Protein AF-A0A920SB26-F1 (afdb_monomer_lite)

pLDDT: mean 86.53, std 13.59, range [44.69, 98.44]

Foldseek 3Di:
DVVVVVVVVVVVVVVVLLVVQVVQDDFPQDFPPDPLLVQLVVVLSVVLSPPVDDDDDDDDDDCPDPDPNPVRVVVSVVNVVRSVVSNLNRCVVSVNNVVDDDDDDDPDDDDPDDPDDPDPPPDDDD

Structure (mmCIF, N/CA/C/O backbone):
data_AF-A0A920SB26-F1
#
_entry.id   AF-A0A920SB26-F1
#
loop_
_atom_site.group_PDB
_atom_site.id
_atom_site.type_symbol
_atom_site.label_atom_id
_atom_site.label_alt_id
_atom_site.label_comp_id
_atom_site.label_asym_id
_atom_site.label_entity_id
_atom_site.label_seq_id
_atom_site.pdbx_PDB_ins_code
_atom_site.Cartn_x
_atom_site.Cartn_y
_atom_site.Cartn_z
_atom_site.occupancy
_atom_site.B_iso_or_equiv
_atom_site.auth_seq_id
_atom_site.auth_comp_id
_atom_site.auth_asym_id
_atom_site.auth_atom_id
_atom_site.pdbx_PDB_model_num
ATOM 1 N N . MET A 1 1 ? -15.377 32.987 10.302 1.00 61.59 1 MET A N 1
ATOM 2 C CA . MET A 1 1 ? -14.357 32.673 11.327 1.00 61.59 1 MET A CA 1
ATOM 3 C C . MET A 1 1 ? -14.612 31.317 11.989 1.00 61.59 1 MET A C 1
ATOM 5 O O . MET A 1 1 ? -13.646 30.602 12.207 1.00 61.59 1 MET A O 1
ATOM 9 N N . ASP A 1 2 ? -15.868 30.892 12.181 1.00 75.19 2 ASP A N 1
ATOM 10 C CA . ASP A 1 2 ? -16.200 29.576 12.772 1.00 75.19 2 ASP A CA 1
ATOM 11 C C . ASP A 1 2 ? -15.774 28.349 11.952 1.00 75.19 2 ASP A C 1
ATOM 13 O O . ASP A 1 2 ? -15.448 27.308 12.517 1.00 75.19 2 ASP A O 1
ATOM 17 N N . TYR A 1 3 ? -15.721 28.459 10.621 1.00 80.88 3 TYR A N 1
ATOM 18 C CA . TYR A 1 3 ? -15.312 27.348 9.751 1.00 80.88 3 TYR A CA 1
ATOM 19 C C . TYR A 1 3 ? -13.853 26.910 9.981 1.00 80.88 3 TYR A C 1
ATOM 21 O O . TYR A 1 3 ? -13.559 25.721 10.047 1.00 80.88 3 TYR A O 1
ATOM 29 N N . LEU A 1 4 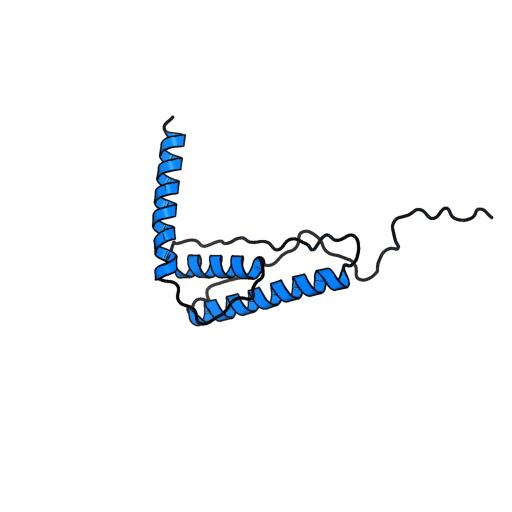? -12.934 27.866 10.165 1.00 82.69 4 LEU A N 1
ATOM 30 C CA . LEU A 1 4 ? -11.524 27.577 10.459 1.00 82.69 4 LEU A CA 1
ATOM 31 C C . LEU A 1 4 ? -11.354 26.946 11.849 1.00 82.69 4 LEU A C 1
ATOM 33 O O . LEU A 1 4 ? -10.586 26.000 12.001 1.00 82.69 4 LEU A O 1
ATOM 37 N N . GLY A 1 5 ? -12.099 27.436 12.846 1.00 87.69 5 GLY A N 1
ATOM 38 C CA . GLY A 1 5 ? -12.067 26.892 14.206 1.00 87.69 5 GLY A CA 1
ATOM 39 C C . GLY A 1 5 ? -12.631 25.471 14.293 1.00 87.69 5 GLY A C 1
ATOM 40 O O . GLY A 1 5 ? -11.996 24.595 14.873 1.00 87.69 5 GLY A O 1
ATOM 41 N N . SER A 1 6 ? -13.784 25.222 13.666 1.00 84.31 6 SER A N 1
ATOM 42 C CA . SER A 1 6 ? -14.396 23.884 13.601 1.00 84.31 6 SER A CA 1
ATOM 43 C C . SER A 1 6 ? -13.526 22.886 12.840 1.00 84.31 6 SER A C 1
ATOM 45 O O . SER A 1 6 ? -13.249 21.812 13.366 1.00 84.31 6 SER A O 1
ATOM 47 N N . THR A 1 7 ? -12.990 23.272 11.677 1.00 88.50 7 THR A N 1
ATOM 48 C CA . THR A 1 7 ? -12.062 22.424 10.908 1.00 88.50 7 THR A CA 1
ATOM 49 C C . THR A 1 7 ? -10.826 22.049 11.733 1.00 88.50 7 THR A C 1
ATOM 51 O O . THR A 1 7 ? -10.416 20.890 11.742 1.00 88.50 7 THR A O 1
ATOM 54 N N . GLY A 1 8 ? -10.240 23.006 12.464 1.00 88.62 8 GLY A N 1
ATOM 55 C CA . GLY A 1 8 ? -9.094 22.739 13.337 1.00 88.62 8 GLY A CA 1
ATOM 56 C C . GLY A 1 8 ? -9.425 21.784 14.489 1.00 88.62 8 GLY A C 1
ATOM 57 O O . GLY A 1 8 ? -8.653 20.871 14.776 1.00 88.62 8 GLY A O 1
ATOM 58 N N . LEU A 1 9 ? -10.589 21.953 15.123 1.00 88.25 9 LEU A N 1
AT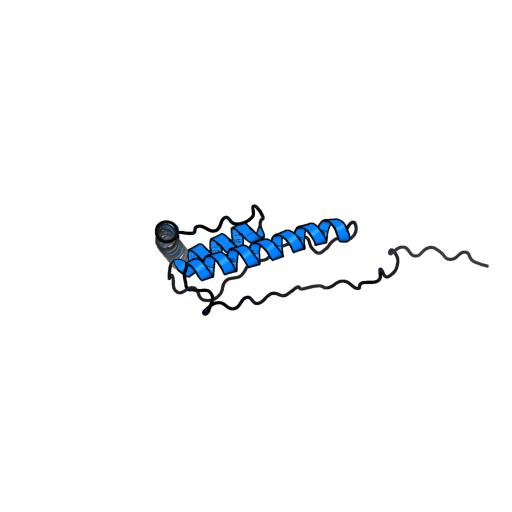OM 59 C CA . LEU A 1 9 ? -11.049 21.073 16.201 1.00 88.25 9 LEU A CA 1
ATOM 60 C C . LEU A 1 9 ? -11.349 19.653 15.708 1.00 88.25 9 LEU A C 1
ATOM 62 O O . LEU A 1 9 ? -11.014 18.690 16.394 1.00 88.25 9 LEU A O 1
ATOM 66 N N . ASP A 1 10 ? -11.947 19.504 14.530 1.00 87.25 10 ASP A N 1
ATOM 67 C CA . ASP A 1 10 ? -12.238 18.186 13.966 1.00 87.25 10 ASP A CA 1
ATOM 68 C C . ASP A 1 10 ? -10.961 17.470 13.505 1.00 87.25 10 ASP A C 1
ATOM 70 O O . ASP A 1 10 ? -10.831 16.262 13.709 1.00 87.25 10 ASP A O 1
ATOM 74 N N . ALA A 1 11 ? -9.965 18.208 13.000 1.00 87.12 11 ALA A N 1
ATOM 75 C CA . ALA A 1 11 ? -8.637 17.661 12.726 1.00 87.12 11 ALA A CA 1
ATOM 76 C C . ALA A 1 11 ? -7.945 17.150 14.005 1.00 87.12 11 ALA A C 1
ATOM 78 O O . ALA A 1 11 ? -7.371 16.060 13.994 1.00 87.12 11 ALA A O 1
ATOM 79 N N . LEU A 1 12 ? -8.040 17.892 15.116 1.00 88.50 12 LEU A N 1
ATOM 80 C CA . LEU A 1 12 ? -7.502 17.465 16.414 1.00 88.50 12 LEU A CA 1
ATOM 81 C C . LEU A 1 12 ? -8.201 16.203 16.937 1.00 88.50 12 LEU A C 1
ATOM 83 O O . LEU A 1 12 ? -7.521 15.256 17.325 1.00 88.50 12 LEU A O 1
ATOM 87 N N . LYS A 1 13 ? -9.538 16.135 16.863 1.00 85.88 13 LYS A N 1
ATOM 88 C CA . LYS A 1 13 ? -10.286 14.914 17.216 1.00 85.88 13 LYS A CA 1
ATOM 89 C C . LYS A 1 13 ? -9.859 13.721 16.360 1.00 85.88 13 LYS A C 1
ATOM 91 O O . LYS A 1 13 ? -9.665 12.629 16.885 1.00 85.88 13 LYS A O 1
ATOM 96 N N . GLY A 1 14 ? -9.698 13.922 15.051 1.00 82.88 14 GLY A N 1
ATOM 97 C CA . GLY A 1 14 ? -9.210 12.884 14.143 1.00 82.88 14 GLY A CA 1
ATOM 98 C C . GLY A 1 14 ? -7.811 12.393 14.525 1.00 82.88 14 GLY A C 1
ATOM 99 O O . GLY A 1 14 ? -7.570 11.187 14.559 1.00 82.88 14 GLY A O 1
ATOM 100 N N . ALA A 1 15 ? -6.907 13.309 14.880 1.00 85.25 15 ALA A N 1
ATOM 101 C CA . ALA A 1 15 ? -5.563 12.973 15.343 1.00 85.25 15 ALA A CA 1
ATOM 102 C C . ALA A 1 15 ? -5.579 12.173 16.657 1.00 85.25 15 ALA A C 1
ATOM 104 O O . ALA A 1 15 ? -4.850 11.187 16.776 1.00 85.25 15 ALA A O 1
ATOM 105 N N . ASP A 1 16 ? -6.435 12.544 17.612 1.00 85.69 16 ASP A N 1
ATOM 106 C CA . ASP A 1 16 ? -6.586 11.816 18.877 1.00 85.69 16 ASP A CA 1
ATOM 107 C C . ASP A 1 16 ? -7.103 10.390 18.659 1.00 85.69 16 ASP A C 1
ATOM 109 O O . ASP A 1 16 ? -6.580 9.444 19.251 1.00 85.69 16 ASP A O 1
ATOM 113 N N . ILE A 1 17 ? -8.071 10.209 17.755 1.00 82.81 17 ILE A N 1
ATOM 114 C CA . ILE A 1 17 ? -8.567 8.884 17.366 1.00 82.81 17 ILE A CA 1
ATOM 115 C C . ILE A 1 17 ? -7.430 8.054 16.751 1.00 82.81 17 ILE A C 1
ATOM 117 O O . ILE A 1 17 ? -7.170 6.931 17.194 1.00 82.81 17 ILE A O 1
ATOM 121 N N . LEU A 1 18 ? -6.704 8.616 15.778 1.00 82.94 18 LEU A N 1
ATOM 122 C CA . LEU A 1 18 ? -5.601 7.934 15.093 1.00 82.94 18 LEU A CA 1
ATOM 123 C C . LEU A 1 18 ? -4.456 7.560 16.042 1.00 82.94 18 LEU A C 1
ATOM 125 O O . LEU A 1 18 ? -3.842 6.508 15.872 1.00 82.94 18 LEU A O 1
ATOM 129 N N . LYS A 1 19 ? -4.197 8.360 17.082 1.00 83.94 19 LYS A N 1
ATOM 130 C CA . LYS A 1 19 ? -3.160 8.087 18.090 1.00 83.94 19 LYS A CA 1
ATOM 131 C C . LYS A 1 19 ? -3.409 6.797 18.878 1.00 83.94 19 LYS A C 1
ATOM 133 O O . LYS A 1 19 ? -2.465 6.224 19.417 1.00 83.94 19 LYS A O 1
ATOM 138 N N . THR A 1 20 ? -4.652 6.319 18.945 1.00 79.81 20 THR A N 1
ATOM 139 C CA . THR A 1 20 ? -4.986 5.064 19.641 1.00 79.81 20 THR A CA 1
ATOM 140 C C . THR A 1 20 ? -4.709 3.812 18.808 1.00 79.81 20 THR A C 1
ATOM 142 O O . THR A 1 20 ? -4.526 2.733 19.372 1.00 79.81 20 THR A O 1
ATOM 145 N N . VAL A 1 21 ? -4.637 3.949 17.480 1.00 79.81 21 VAL A N 1
ATOM 146 C CA . VAL A 1 21 ? -4.520 2.832 16.533 1.00 79.81 21 VAL A CA 1
ATOM 147 C C . VAL A 1 21 ? -3.235 2.014 16.712 1.00 79.81 21 VAL A C 1
ATOM 149 O O . VAL A 1 21 ? -3.340 0.789 16.788 1.00 79.81 21 VAL A O 1
ATOM 152 N N . PRO A 1 22 ? -2.031 2.616 16.838 1.00 76.31 22 PRO A N 1
ATOM 153 C CA . PRO A 1 22 ? -0.792 1.840 16.909 1.00 76.31 22 PRO A CA 1
ATOM 154 C C . PRO A 1 22 ? -0.736 0.878 18.099 1.00 76.31 22 PRO A C 1
ATOM 156 O O . PRO A 1 22 ? -0.104 -0.162 17.999 1.00 76.31 22 PRO A O 1
ATOM 159 N N . ASN A 1 23 ? -1.425 1.189 19.203 1.00 77.00 23 ASN A N 1
ATOM 160 C CA . ASN A 1 23 ? -1.444 0.338 20.397 1.00 77.00 23 ASN A CA 1
ATOM 161 C C . ASN A 1 23 ? -2.299 -0.927 20.223 1.00 77.00 23 ASN A C 1
ATOM 163 O O . ASN A 1 23 ? -2.153 -1.870 20.996 1.00 77.00 23 ASN A O 1
ATOM 167 N N . LYS A 1 24 ? -3.215 -0.932 19.247 1.00 78.12 24 LYS A N 1
ATOM 168 C CA . LYS A 1 24 ? -4.076 -2.081 18.930 1.00 78.12 24 LYS A CA 1
ATOM 169 C C . LYS A 1 24 ? -3.496 -2.965 17.832 1.00 78.12 24 LYS A C 1
ATOM 171 O O . LYS A 1 24 ? -3.853 -4.135 17.741 1.00 78.12 24 LYS A O 1
ATOM 176 N N . TYR A 1 25 ? -2.628 -2.405 16.997 1.00 88.62 25 TYR A N 1
ATOM 177 C CA . TYR A 1 25 ? -2.004 -3.130 15.905 1.00 88.62 25 TYR A CA 1
ATOM 178 C C . TYR A 1 25 ? -0.854 -4.000 16.419 1.00 88.62 25 TYR A C 1
ATOM 180 O O . TYR A 1 25 ? 0.094 -3.507 17.029 1.00 88.62 25 TYR A O 1
ATOM 188 N N . GLN A 1 26 ? -0.927 -5.296 16.135 1.00 89.88 26 GLN A N 1
ATOM 189 C CA . GLN A 1 26 ? 0.143 -6.257 16.367 1.00 89.88 26 GLN A CA 1
ATOM 190 C C . GLN A 1 26 ? 0.235 -7.164 15.152 1.00 89.88 26 GLN A C 1
ATOM 192 O O . GLN A 1 26 ? -0.761 -7.769 14.772 1.00 89.88 26 GLN A O 1
ATOM 197 N N . SER A 1 27 ? 1.429 -7.273 14.582 1.00 93.50 27 SER A N 1
ATOM 198 C CA . SER A 1 27 ? 1.690 -8.131 13.436 1.00 93.50 27 SER A CA 1
ATOM 199 C C . SER A 1 27 ? 3.054 -8.787 13.564 1.00 93.50 27 SER A C 1
ATOM 201 O O . SER A 1 27 ? 3.996 -8.181 14.075 1.00 93.50 27 SER A O 1
ATOM 203 N N . ASN A 1 28 ? 3.142 -10.022 13.077 1.00 93.69 28 ASN A N 1
ATOM 204 C CA . ASN A 1 28 ? 4.398 -10.751 12.908 1.00 93.69 28 ASN A CA 1
ATOM 205 C C . ASN A 1 28 ? 4.931 -10.642 11.470 1.00 93.69 28 ASN A C 1
ATOM 207 O O . ASN A 1 28 ? 5.933 -11.275 11.149 1.00 93.69 28 ASN A O 1
ATOM 211 N N . VAL A 1 29 ? 4.246 -9.891 10.601 1.00 97.31 29 VAL A N 1
ATOM 212 C CA . VAL A 1 29 ? 4.656 -9.679 9.215 1.00 97.31 29 VAL A CA 1
ATOM 213 C C . VAL A 1 29 ? 5.554 -8.451 9.145 1.00 97.31 29 VAL A C 1
ATOM 215 O O . VAL A 1 29 ? 5.155 -7.335 9.487 1.00 97.31 29 VAL A O 1
ATOM 218 N N . GLU A 1 30 ? 6.784 -8.664 8.696 1.00 96.19 30 GLU A N 1
ATOM 219 C CA . GLU A 1 30 ? 7.701 -7.585 8.359 1.00 96.19 30 GLU A CA 1
ATOM 220 C C . GLU A 1 30 ? 7.438 -7.152 6.918 1.00 96.19 30 GLU A C 1
ATOM 222 O O . GLU A 1 30 ? 7.553 -7.954 5.998 1.00 96.19 30 GLU A O 1
ATOM 227 N N . TYR A 1 31 ? 7.071 -5.886 6.729 1.00 97.69 31 TYR A N 1
ATOM 228 C CA . TYR A 1 31 ? 6.875 -5.338 5.391 1.00 97.69 31 TYR A CA 1
ATOM 229 C C . TYR A 1 31 ? 8.221 -4.970 4.781 1.00 97.69 31 TYR A C 1
ATOM 231 O O . TYR A 1 31 ? 9.048 -4.337 5.444 1.00 97.69 31 TYR A O 1
ATOM 239 N N . ALA A 1 32 ? 8.396 -5.267 3.496 1.00 94.50 32 ALA A N 1
ATOM 240 C CA . ALA A 1 32 ? 9.569 -4.832 2.750 1.00 94.50 32 ALA A CA 1
ATOM 241 C C . ALA A 1 32 ? 9.766 -3.305 2.824 1.00 94.50 32 ALA A C 1
ATOM 243 O O . ALA A 1 32 ? 8.801 -2.530 2.771 1.00 94.50 32 ALA A O 1
ATOM 244 N N . ASP A 1 33 ? 11.030 -2.863 2.876 1.00 95.94 33 ASP A N 1
ATOM 245 C CA . ASP A 1 33 ? 11.414 -1.452 3.036 1.00 95.94 33 ASP A CA 1
ATOM 246 C C . ASP A 1 33 ? 11.235 -0.623 1.746 1.00 95.94 33 ASP A C 1
ATOM 248 O O . ASP A 1 33 ? 12.152 -0.010 1.199 1.00 95.94 33 ASP A O 1
ATOM 252 N N . SER A 1 34 ? 10.006 -0.587 1.240 1.00 97.31 34 SER A N 1
ATOM 253 C CA . SER A 1 34 ? 9.600 0.148 0.047 1.00 97.31 34 SER A CA 1
ATOM 254 C C . SER A 1 34 ? 8.558 1.213 0.387 1.00 97.31 34 SER A C 1
ATOM 256 O O . SER A 1 34 ? 7.859 1.152 1.401 1.00 97.31 34 SER A O 1
ATOM 258 N N . GLY A 1 35 ? 8.435 2.230 -0.473 1.00 97.25 35 GLY A N 1
ATOM 259 C CA . GLY A 1 35 ? 7.425 3.279 -0.290 1.00 97.25 35 GLY A CA 1
ATOM 260 C C . GLY A 1 35 ? 6.007 2.710 -0.240 1.00 97.25 35 GLY A C 1
ATOM 261 O O . GLY A 1 35 ? 5.232 3.071 0.642 1.00 97.25 35 GLY A O 1
ATOM 262 N N . ILE A 1 36 ? 5.696 1.777 -1.142 1.00 98.00 36 ILE A N 1
ATOM 263 C CA . ILE A 1 36 ? 4.391 1.118 -1.190 1.00 98.00 36 ILE A CA 1
ATOM 264 C C . ILE A 1 36 ? 4.166 0.189 0.012 1.00 98.00 36 ILE A C 1
ATOM 266 O O . ILE A 1 36 ? 3.073 0.201 0.571 1.00 98.00 36 ILE A O 1
ATOM 270 N N . GLY A 1 37 ? 5.197 -0.534 0.469 1.00 98.12 37 GLY A N 1
ATOM 271 C CA . GLY A 1 37 ? 5.128 -1.410 1.642 1.00 98.12 37 GLY A CA 1
ATOM 272 C C . GLY A 1 37 ? 4.786 -0.627 2.902 1.00 98.12 37 GLY A C 1
ATOM 273 O O . GLY A 1 37 ? 3.824 -0.946 3.596 1.00 98.12 37 GLY A O 1
ATOM 274 N N . ARG A 1 38 ? 5.482 0.492 3.136 1.00 97.88 38 ARG A N 1
ATOM 275 C CA . ARG A 1 38 ? 5.181 1.404 4.252 1.00 97.88 38 ARG A CA 1
ATOM 276 C C . ARG A 1 38 ? 3.758 1.968 4.176 1.00 97.88 38 ARG A C 1
ATOM 278 O O . ARG A 1 38 ? 3.087 2.072 5.204 1.00 97.88 38 ARG A O 1
ATOM 285 N N . ASN A 1 39 ? 3.274 2.295 2.976 1.00 97.75 39 ASN A N 1
ATOM 286 C CA . ASN A 1 39 ? 1.906 2.782 2.786 1.00 97.75 39 ASN A CA 1
ATOM 287 C C . ASN A 1 39 ? 0.857 1.704 3.101 1.00 97.75 39 ASN A C 1
ATOM 289 O O . ASN A 1 39 ? -0.095 1.984 3.831 1.00 97.75 39 ASN A O 1
ATOM 293 N N . LEU A 1 40 ? 1.029 0.482 2.588 1.00 97.62 40 LEU A N 1
ATOM 294 C CA . LEU A 1 40 ? 0.115 -0.634 2.851 1.00 97.62 40 LEU A CA 1
ATOM 295 C C . LEU A 1 40 ? 0.137 -1.056 4.325 1.00 97.62 40 LEU A C 1
ATOM 297 O O . LEU A 1 40 ? -0.928 -1.276 4.900 1.00 97.62 40 LEU A O 1
ATOM 301 N N . GLN A 1 41 ? 1.298 -1.036 4.984 1.00 96.50 41 GLN A N 1
ATOM 302 C CA . GLN A 1 41 ? 1.380 -1.247 6.431 1.00 96.50 41 GLN A CA 1
ATOM 303 C C . GLN A 1 41 ? 0.595 -0.174 7.205 1.00 96.50 41 GLN A C 1
ATOM 305 O O . GLN A 1 41 ? -0.108 -0.472 8.172 1.00 96.50 41 GLN A O 1
ATOM 310 N N . GLY A 1 42 ? 0.686 1.092 6.783 1.00 94.31 42 GLY A N 1
ATOM 311 C CA . GLY A 1 42 ? -0.115 2.180 7.346 1.00 94.31 42 GLY A CA 1
ATOM 312 C C . GLY A 1 42 ? -1.619 1.946 7.184 1.00 94.31 42 GLY A C 1
ATOM 313 O O . GLY A 1 42 ? -2.380 2.140 8.133 1.00 94.31 42 GLY A O 1
ATOM 314 N N . ILE A 1 43 ? -2.044 1.473 6.011 1.00 95.25 43 ILE A N 1
ATOM 315 C CA . ILE A 1 43 ? -3.440 1.102 5.745 1.00 95.25 43 ILE A CA 1
ATOM 316 C C . ILE A 1 43 ? -3.878 -0.054 6.648 1.00 95.25 43 ILE A C 1
ATOM 318 O O . ILE A 1 43 ? -4.938 0.047 7.261 1.00 95.25 43 ILE A O 1
ATOM 322 N N . SER A 1 44 ? -3.062 -1.102 6.795 1.00 94.69 44 SER A N 1
ATOM 323 C CA . SER A 1 44 ? -3.359 -2.243 7.672 1.00 94.69 44 SER A CA 1
ATOM 324 C C . SER A 1 44 ? -3.561 -1.806 9.126 1.00 94.69 44 SER A C 1
ATOM 326 O O . SER A 1 44 ? -4.562 -2.159 9.753 1.00 94.69 44 SER A O 1
ATOM 328 N N . LYS A 1 45 ? -2.690 -0.924 9.638 1.00 93.12 45 LYS A N 1
ATOM 329 C CA . LYS A 1 45 ? -2.838 -0.314 10.971 1.00 93.12 45 LYS A CA 1
ATOM 330 C C . LYS A 1 45 ? -4.191 0.380 11.124 1.00 93.12 45 LYS A C 1
ATOM 332 O O . LYS A 1 45 ? -4.915 0.112 12.075 1.00 93.12 45 LYS A O 1
ATOM 337 N N . VAL A 1 46 ? -4.562 1.255 10.187 1.00 91.62 46 VAL A N 1
ATOM 338 C CA . VAL A 1 46 ? -5.827 2.008 10.274 1.00 91.62 46 VAL A CA 1
ATOM 339 C C . VAL A 1 46 ? -7.046 1.098 10.126 1.00 91.62 46 VAL A C 1
ATOM 341 O O . VAL A 1 46 ? -8.012 1.259 10.871 1.00 91.62 46 VAL A O 1
ATOM 344 N N . LEU A 1 47 ? -7.001 0.138 9.201 1.00 90.88 47 LEU A N 1
ATOM 345 C CA . LEU A 1 47 ? -8.079 -0.820 8.966 1.00 90.88 47 LEU A CA 1
ATOM 346 C C . LEU A 1 47 ? -8.354 -1.672 10.213 1.00 90.88 47 LEU A C 1
ATOM 348 O O . LEU A 1 47 ? -9.500 -1.807 10.630 1.00 90.88 47 LEU A O 1
ATOM 352 N N . THR A 1 48 ? -7.303 -2.198 10.840 1.00 89.62 48 THR A N 1
ATOM 353 C CA . THR A 1 48 ? -7.403 -3.036 12.049 1.00 89.62 48 THR A CA 1
ATOM 354 C C . THR A 1 48 ? -7.717 -2.233 13.313 1.00 89.62 48 THR A C 1
ATOM 356 O O . THR A 1 48 ? -8.183 -2.789 14.305 1.00 89.62 48 THR A O 1
ATOM 359 N N . GLY A 1 49 ? -7.524 -0.911 13.276 1.00 87.88 49 GLY A N 1
ATOM 360 C CA . GLY A 1 49 ? -7.920 0.013 14.339 1.00 87.88 49 GLY A CA 1
ATOM 361 C C . GLY A 1 49 ? -9.433 0.202 14.508 1.00 87.88 49 GLY A C 1
ATOM 362 O O . GLY A 1 49 ? -9.836 0.806 15.504 1.00 87.88 49 GLY A O 1
ATOM 363 N N . ASP A 1 50 ? -10.245 -0.304 13.570 1.00 83.25 50 ASP A N 1
ATOM 364 C CA . ASP A 1 50 ? -11.715 -0.222 13.544 1.00 83.25 50 ASP A CA 1
ATOM 365 C C . ASP A 1 50 ? -12.256 1.215 13.674 1.00 83.25 50 ASP A C 1
ATOM 367 O O . ASP A 1 50 ? -13.133 1.534 14.474 1.00 83.25 50 ASP A O 1
ATOM 371 N N . LEU A 1 51 ? -11.695 2.127 12.875 1.00 85.06 51 LEU A N 1
ATOM 372 C CA . LEU A 1 51 ? -12.095 3.541 12.862 1.00 85.06 51 LEU A CA 1
ATOM 373 C C . LEU A 1 51 ? -13.297 3.840 11.947 1.00 85.06 51 LEU A C 1
ATOM 375 O O . LEU A 1 51 ? -13.667 4.998 11.766 1.00 85.06 51 LEU A O 1
ATOM 379 N N . GLY A 1 52 ? -13.882 2.816 11.320 1.00 86.19 52 GLY A N 1
ATOM 380 C CA . GLY A 1 52 ? -14.980 2.959 10.359 1.00 86.19 52 GLY A CA 1
ATOM 381 C C . GLY A 1 52 ? -14.566 3.389 8.943 1.00 86.19 52 GLY A C 1
ATOM 382 O O . GLY A 1 52 ? -15.436 3.522 8.079 1.00 86.19 52 GLY A O 1
ATOM 383 N N . THR A 1 53 ? -13.270 3.575 8.666 1.00 89.25 53 THR A N 1
ATOM 384 C CA . THR A 1 53 ? -12.757 3.855 7.313 1.00 89.25 53 THR A CA 1
ATOM 385 C C . THR A 1 53 ? -12.961 2.649 6.398 1.00 89.25 53 THR A C 1
ATOM 387 O O . THR A 1 53 ? -12.543 1.542 6.720 1.00 89.25 53 THR A O 1
ATOM 390 N N . ARG A 1 54 ? -13.587 2.869 5.235 1.00 91.38 54 ARG A N 1
ATOM 391 C CA . ARG A 1 54 ? -13.937 1.797 4.281 1.00 91.38 54 ARG A CA 1
ATOM 392 C C . ARG A 1 54 ? -13.164 1.838 2.969 1.00 91.38 54 ARG A C 1
ATOM 394 O O . ARG A 1 54 ? -13.124 0.839 2.263 1.00 91.38 54 ARG A O 1
ATOM 401 N N . ILE A 1 55 ? -12.606 2.994 2.617 1.00 95.38 55 ILE A N 1
ATOM 402 C CA . ILE A 1 55 ? -11.896 3.203 1.356 1.00 95.38 55 ILE A CA 1
ATOM 403 C C . ILE A 1 55 ? -10.519 3.754 1.687 1.00 95.38 55 ILE A C 1
ATOM 405 O O . ILE A 1 55 ? -10.397 4.766 2.377 1.00 95.38 55 ILE A O 1
ATOM 409 N N . PHE A 1 56 ? -9.499 3.084 1.165 1.00 95.94 56 PHE A N 1
ATOM 410 C CA . PHE A 1 56 ? -8.107 3.481 1.276 1.00 95.94 56 PHE A CA 1
ATOM 411 C C . PHE A 1 56 ? -7.544 3.685 -0.123 1.00 95.94 56 PHE A C 1
ATOM 413 O O . PHE A 1 56 ? -7.920 2.983 -1.061 1.00 95.94 56 PHE A O 1
ATOM 420 N N . TYR A 1 57 ? -6.647 4.654 -0.259 1.00 96.69 57 TYR A N 1
ATOM 421 C CA . TYR A 1 57 ? -5.997 4.965 -1.521 1.00 96.69 57 TYR A CA 1
ATOM 422 C C . TYR A 1 57 ? -4.503 5.139 -1.294 1.00 96.69 57 TYR A C 1
ATOM 424 O O . TYR A 1 57 ? -4.074 5.834 -0.372 1.00 96.69 57 TYR A O 1
ATOM 432 N N . THR A 1 58 ? -3.710 4.516 -2.155 1.00 97.19 58 THR A N 1
ATOM 433 C CA . THR A 1 58 ? -2.271 4.730 -2.230 1.00 97.19 58 THR A CA 1
ATOM 434 C C . THR A 1 58 ? -1.808 4.563 -3.671 1.00 97.19 58 THR A C 1
ATOM 436 O O . THR A 1 58 ? -2.550 4.067 -4.517 1.00 97.19 58 THR A O 1
ATOM 439 N N . GLN A 1 59 ? -0.588 5.000 -3.955 1.00 96.44 59 GLN A N 1
ATOM 440 C CA . GLN A 1 59 ? 0.012 4.934 -5.280 1.00 96.44 59 GLN A CA 1
ATOM 441 C C . GLN A 1 59 ? 1.498 4.609 -5.177 1.00 96.44 59 GLN A C 1
ATOM 443 O O . GLN A 1 59 ? 2.159 4.974 -4.200 1.00 96.44 59 GLN A O 1
ATOM 448 N N . GLN A 1 60 ? 2.025 3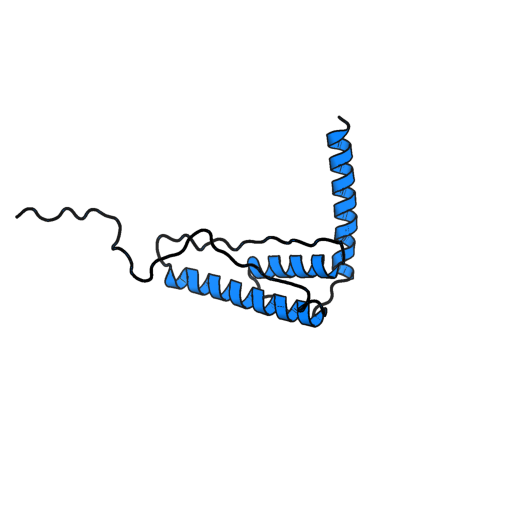.978 -6.224 1.00 96.81 60 GLN A N 1
ATOM 449 C CA . GLN A 1 60 ? 3.454 3.793 -6.422 1.00 96.81 60 GLN A CA 1
ATOM 450 C C . GLN A 1 60 ? 3.888 4.539 -7.695 1.00 96.81 60 GLN A C 1
ATOM 452 O O . GLN A 1 60 ? 3.521 4.123 -8.793 1.00 96.81 60 GLN A O 1
ATOM 457 N N . PRO A 1 61 ? 4.652 5.640 -7.582 1.00 94.06 61 PRO A N 1
ATOM 458 C CA . PRO A 1 61 ? 5.162 6.359 -8.745 1.00 94.06 61 PRO A CA 1
ATOM 459 C C . PRO A 1 61 ? 6.373 5.643 -9.370 1.00 94.06 61 PRO A C 1
ATOM 461 O O . PRO A 1 61 ? 6.913 4.693 -8.807 1.00 94.06 61 PRO A O 1
ATOM 464 N N . GLY A 1 62 ? 6.843 6.148 -10.516 1.00 92.38 62 GLY A N 1
ATOM 465 C CA . GLY A 1 62 ? 8.115 5.735 -11.135 1.00 92.38 62 GLY A CA 1
ATOM 466 C C . GLY A 1 62 ? 7.988 4.912 -12.419 1.00 92.38 62 GLY A C 1
ATOM 467 O O . GLY A 1 62 ? 9.001 4.575 -13.026 1.00 92.38 62 GLY A O 1
ATOM 468 N N . TYR A 1 63 ? 6.767 4.613 -12.864 1.00 92.25 63 TYR A N 1
ATOM 469 C CA . TYR A 1 63 ? 6.533 3.808 -14.068 1.00 92.25 63 TYR A CA 1
ATOM 470 C C . TYR A 1 63 ? 6.691 4.587 -15.388 1.00 92.25 63 TYR A C 1
ATOM 472 O O . TYR A 1 63 ? 6.966 3.976 -16.425 1.00 92.25 63 TYR A O 1
ATOM 480 N N . ASP A 1 64 ? 6.568 5.918 -15.380 1.00 90.69 64 ASP A N 1
ATOM 481 C CA . ASP A 1 64 ? 6.742 6.746 -16.580 1.00 90.69 64 ASP A CA 1
ATOM 482 C C . ASP A 1 64 ? 8.222 7.068 -16.845 1.00 90.69 64 ASP A C 1
ATOM 484 O O . ASP A 1 64 ? 8.734 8.128 -16.490 1.00 90.69 64 ASP A O 1
ATOM 488 N N . THR A 1 65 ? 8.942 6.110 -17.438 1.00 86.38 65 THR A N 1
ATOM 489 C CA . THR A 1 65 ? 10.352 6.278 -17.812 1.00 86.38 65 THR A CA 1
ATOM 490 C C . THR A 1 65 ? 10.554 6.31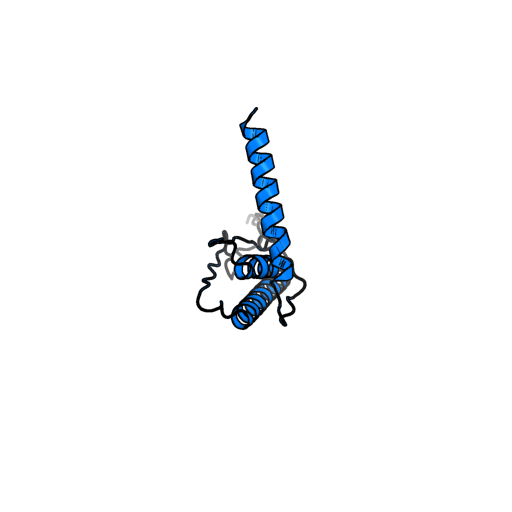4 -19.329 1.00 86.38 65 THR A C 1
ATOM 492 O O . THR A 1 65 ? 9.962 5.543 -20.091 1.00 86.38 65 THR A O 1
ATOM 495 N N . HIS A 1 66 ? 11.450 7.199 -19.779 1.00 86.12 66 HIS A N 1
ATOM 496 C CA . HIS A 1 66 ? 11.825 7.357 -21.194 1.00 86.12 66 HIS A CA 1
ATOM 497 C C . HIS A 1 66 ? 13.054 6.530 -21.613 1.00 86.12 66 HIS A C 1
ATOM 499 O O . HIS A 1 66 ? 13.403 6.496 -22.788 1.00 86.12 66 HIS A O 1
ATOM 505 N N . ALA A 1 67 ? 13.721 5.876 -20.661 1.00 83.81 67 ALA A N 1
ATOM 506 C CA . ALA A 1 67 ? 14.856 4.979 -20.868 1.00 83.81 67 ALA A CA 1
ATOM 507 C C . ALA A 1 67 ? 14.955 4.009 -19.680 1.00 83.81 67 ALA A C 1
ATOM 509 O O . ALA A 1 67 ? 14.339 4.243 -18.640 1.00 83.81 67 ALA A O 1
ATOM 510 N N . ASN A 1 68 ? 15.738 2.934 -19.816 1.00 85.44 68 ASN A N 1
ATOM 511 C CA . ASN A 1 68 ? 15.990 1.955 -18.745 1.00 85.44 68 ASN A CA 1
ATOM 512 C C . ASN A 1 68 ? 14.716 1.341 -18.129 1.00 85.44 68 ASN A C 1
ATOM 514 O O . ASN A 1 68 ? 14.696 0.995 -16.949 1.00 85.44 68 ASN A O 1
ATOM 518 N N . GLN A 1 69 ? 13.659 1.183 -18.931 1.00 88.06 69 GLN A N 1
ATOM 519 C CA . GLN A 1 69 ? 12.369 0.652 -18.479 1.00 88.06 69 GLN A CA 1
ATOM 520 C C . GLN A 1 69 ? 12.505 -0.726 -17.835 1.00 88.06 69 GLN A C 1
ATOM 522 O O . GLN A 1 69 ? 11.986 -0.911 -16.747 1.00 88.06 69 GLN A O 1
ATOM 527 N N . GLY A 1 70 ? 13.246 -1.656 -18.450 1.00 89.56 70 GLY A N 1
ATOM 528 C CA . GLY A 1 70 ? 13.429 -3.012 -17.920 1.00 89.56 70 GLY A CA 1
ATOM 529 C C . GLY A 1 70 ? 13.925 -3.019 -16.469 1.00 89.56 70 GLY A C 1
ATOM 530 O O . GLY A 1 70 ? 13.174 -3.433 -15.592 1.00 89.56 70 GLY A O 1
ATOM 531 N N . PRO A 1 71 ? 15.135 -2.503 -16.180 1.00 93.88 71 PRO A N 1
ATOM 532 C CA . PRO A 1 71 ? 15.652 -2.468 -14.813 1.00 93.88 71 PRO A CA 1
ATOM 533 C C . PRO A 1 71 ? 14.759 -1.703 -13.826 1.00 93.88 71 PRO A C 1
ATOM 535 O O . PRO A 1 71 ? 14.542 -2.178 -12.715 1.00 93.88 71 PRO A O 1
ATOM 538 N N . VAL A 1 72 ? 14.215 -0.543 -14.221 1.00 93.56 72 VAL A N 1
ATOM 539 C CA . VAL A 1 72 ? 13.381 0.275 -13.322 1.00 93.56 72 VAL A CA 1
ATOM 540 C C . VAL A 1 72 ? 12.051 -0.414 -13.015 1.00 93.56 72 VAL A C 1
ATOM 542 O O . VAL A 1 72 ? 11.650 -0.495 -11.857 1.00 93.56 72 VAL A O 1
ATOM 545 N N . HIS A 1 73 ? 11.362 -0.926 -14.036 1.00 93.62 73 HIS A N 1
ATOM 546 C CA . HIS A 1 73 ? 10.062 -1.574 -13.868 1.00 93.62 73 HIS A CA 1
ATOM 547 C C . HIS A 1 73 ? 10.187 -2.879 -13.091 1.00 93.62 73 HIS A C 1
ATOM 549 O O . HIS A 1 73 ? 9.311 -3.142 -12.277 1.00 93.62 73 HIS A O 1
ATOM 555 N N . THR A 1 74 ? 11.264 -3.652 -13.273 1.00 95.38 74 THR A N 1
ATOM 556 C CA . THR A 1 74 ? 11.504 -4.870 -12.482 1.00 95.38 74 THR A CA 1
ATOM 557 C C . THR A 1 74 ? 11.517 -4.563 -10.987 1.00 95.38 74 THR A C 1
ATOM 559 O O . THR A 1 74 ? 10.747 -5.165 -10.249 1.00 95.38 74 THR A O 1
ATOM 562 N N . VAL A 1 75 ? 12.302 -3.571 -10.553 1.00 96.75 75 VAL A N 1
ATOM 563 C CA . VAL A 1 75 ? 12.384 -3.186 -9.132 1.00 96.75 75 VAL A CA 1
ATOM 564 C C . VAL A 1 75 ? 11.039 -2.671 -8.613 1.00 96.75 75 VAL A C 1
ATOM 566 O O . VAL A 1 75 ? 10.605 -3.024 -7.521 1.00 96.75 75 VAL A O 1
ATOM 569 N N . LEU A 1 76 ? 10.337 -1.851 -9.402 1.00 96.62 76 LEU A N 1
ATOM 570 C CA . LEU A 1 76 ? 9.022 -1.336 -9.013 1.00 96.62 76 LEU A CA 1
ATOM 571 C C . LEU A 1 76 ? 7.980 -2.455 -8.874 1.00 96.62 76 LEU A C 1
ATOM 573 O O . LEU A 1 76 ? 7.203 -2.457 -7.922 1.00 96.62 76 LEU A O 1
ATOM 577 N N . LEU A 1 77 ? 7.938 -3.398 -9.811 1.00 96.25 77 LEU A N 1
ATOM 578 C CA . LEU A 1 77 ? 7.006 -4.523 -9.762 1.00 96.25 77 LEU A CA 1
ATOM 579 C C . LEU A 1 77 ? 7.350 -5.497 -8.633 1.00 96.25 77 LEU A C 1
ATOM 581 O O . LEU A 1 77 ? 6.433 -6.014 -8.006 1.00 96.25 77 LEU A O 1
ATOM 585 N N . GLU A 1 78 ? 8.633 -5.694 -8.330 1.00 98.06 78 GLU A N 1
ATOM 586 C CA . GLU A 1 78 ? 9.085 -6.474 -7.175 1.00 98.06 78 GLU A CA 1
ATOM 587 C C . GLU A 1 78 ? 8.604 -5.845 -5.863 1.00 98.06 78 GLU A C 1
ATOM 589 O O . GLU A 1 78 ? 7.939 -6.510 -5.072 1.00 98.06 78 GLU A O 1
ATOM 594 N N . HIS A 1 79 ? 8.826 -4.539 -5.675 1.00 98.31 79 HIS A N 1
ATOM 595 C CA . HIS A 1 79 ? 8.329 -3.820 -4.500 1.00 98.31 79 HIS A CA 1
ATOM 596 C C . HIS A 1 79 ? 6.804 -3.885 -4.373 1.00 98.31 79 HIS A C 1
ATOM 598 O O . HIS A 1 79 ? 6.291 -4.094 -3.276 1.00 98.31 79 HIS A O 1
ATOM 604 N N . LEU A 1 80 ? 6.079 -3.713 -5.483 1.00 97.75 80 LEU A N 1
ATOM 605 C CA . LEU A 1 80 ? 4.620 -3.776 -5.489 1.00 97.75 80 LEU A CA 1
ATOM 606 C C . LEU A 1 80 ? 4.119 -5.183 -5.150 1.00 97.75 80 LEU A C 1
ATOM 608 O O . LEU A 1 80 ? 3.214 -5.322 -4.332 1.00 97.75 80 LEU A O 1
ATOM 612 N N . SER A 1 81 ? 4.709 -6.213 -5.760 1.00 98.06 81 SER A N 1
ATOM 613 C CA . SER A 1 81 ? 4.342 -7.609 -5.525 1.00 98.06 81 SER A CA 1
ATOM 614 C C . SER A 1 81 ? 4.589 -8.004 -4.074 1.00 98.06 81 SER A C 1
ATOM 616 O O . SER A 1 81 ? 3.684 -8.539 -3.440 1.00 98.06 81 SER A O 1
ATOM 618 N N . GLN A 1 82 ? 5.775 -7.698 -3.540 1.00 98.44 82 GLN A N 1
ATOM 619 C CA . GLN A 1 82 ? 6.116 -8.023 -2.157 1.00 98.44 82 GLN A CA 1
ATOM 620 C C . GLN A 1 82 ? 5.203 -7.286 -1.177 1.00 98.44 82 GLN A C 1
ATOM 622 O O . GLN A 1 82 ? 4.662 -7.891 -0.265 1.00 98.44 82 GLN A O 1
ATOM 627 N N . ALA A 1 83 ? 4.943 -5.998 -1.407 1.00 98.25 83 ALA A N 1
ATOM 628 C CA . ALA A 1 83 ? 4.081 -5.222 -0.525 1.00 98.25 83 ALA A CA 1
ATOM 629 C C . ALA A 1 83 ? 2.622 -5.710 -0.517 1.00 98.25 83 ALA A C 1
ATOM 631 O O . ALA A 1 83 ? 1.962 -5.629 0.518 1.00 98.25 83 ALA A O 1
ATOM 632 N N . ILE A 1 84 ? 2.106 -6.204 -1.649 1.00 97.69 84 ILE A N 1
ATOM 633 C CA . ILE A 1 84 ? 0.774 -6.823 -1.713 1.00 97.69 84 ILE A CA 1
ATOM 634 C C . ILE A 1 84 ? 0.758 -8.153 -0.949 1.00 97.69 84 ILE A C 1
ATOM 636 O O . ILE A 1 84 ? -0.210 -8.415 -0.235 1.00 97.69 84 ILE A O 1
ATOM 640 N N . ASP A 1 85 ? 1.805 -8.969 -1.084 1.00 97.81 85 ASP A N 1
ATOM 641 C CA . ASP A 1 85 ? 1.932 -10.241 -0.364 1.00 97.81 85 ASP A CA 1
ATOM 642 C C . ASP A 1 85 ? 2.001 -10.017 1.154 1.00 97.81 85 ASP A C 1
ATOM 644 O O . ASP A 1 85 ? 1.169 -10.548 1.893 1.00 97.81 85 ASP A O 1
ATOM 648 N N . ASP A 1 86 ? 2.888 -9.121 1.602 1.00 98.38 86 ASP A N 1
ATOM 649 C CA . ASP A 1 86 ? 3.015 -8.709 3.005 1.00 98.38 86 ASP A CA 1
ATOM 650 C C . ASP A 1 86 ? 1.670 -8.198 3.543 1.00 98.38 86 ASP A C 1
ATOM 652 O O . ASP A 1 86 ? 1.231 -8.580 4.629 1.00 98.38 86 ASP A O 1
ATOM 656 N N . PHE A 1 87 ? 0.963 -7.376 2.761 1.00 97.62 87 PHE A N 1
ATOM 657 C CA . PHE A 1 87 ? -0.341 -6.849 3.147 1.00 97.62 87 PHE A CA 1
ATOM 658 C C . PHE A 1 87 ? -1.392 -7.946 3.321 1.00 97.62 87 PHE A C 1
ATOM 660 O O . PHE A 1 87 ? -2.094 -7.965 4.330 1.00 97.62 87 PHE A O 1
ATOM 667 N N . TYR A 1 88 ? -1.500 -8.894 2.389 1.00 97.00 88 TYR A N 1
ATOM 668 C CA . TYR A 1 88 ? -2.446 -10.001 2.535 1.00 97.00 88 TYR A CA 1
ATOM 669 C C . TYR A 1 88 ? -2.088 -10.937 3.690 1.00 97.00 88 TYR A C 1
ATOM 671 O O . TYR A 1 88 ? -2.994 -11.370 4.409 1.00 97.00 88 TYR A O 1
ATOM 679 N N . ALA A 1 89 ? -0.802 -11.228 3.893 1.00 97.19 89 ALA A N 1
ATOM 680 C CA . ALA A 1 89 ? -0.332 -12.025 5.022 1.00 97.19 89 ALA A CA 1
ATOM 681 C C . ALA A 1 89 ? -0.686 -11.354 6.358 1.00 97.19 89 ALA A C 1
ATOM 683 O O . ALA A 1 89 ? -1.191 -12.003 7.277 1.00 97.19 89 ALA A O 1
ATOM 684 N N . ASP A 1 90 ? -0.499 -10.039 6.438 1.00 97.25 90 ASP A N 1
ATOM 685 C CA . ASP A 1 90 ? -0.829 -9.239 7.610 1.00 97.25 90 ASP A CA 1
ATOM 686 C C . ASP A 1 90 ? -2.341 -9.248 7.882 1.00 97.25 90 ASP A C 1
ATOM 688 O O . ASP A 1 90 ? -2.794 -9.602 8.973 1.00 97.25 90 ASP A O 1
ATOM 692 N N . LEU A 1 91 ? -3.157 -8.985 6.856 1.00 95.62 91 LEU A N 1
ATOM 693 C CA . LEU A 1 91 ? -4.614 -9.064 6.970 1.00 95.62 91 LEU A CA 1
ATOM 694 C C . LEU A 1 91 ? -5.106 -10.457 7.365 1.00 95.62 91 LEU A C 1
ATOM 696 O O . LEU A 1 91 ? -6.094 -10.564 8.094 1.00 95.62 91 LEU A O 1
ATOM 700 N N . ALA A 1 92 ? -4.454 -11.522 6.899 1.00 95.19 92 ALA A N 1
ATOM 701 C CA . ALA A 1 92 ? -4.774 -12.882 7.313 1.00 95.19 92 ALA A CA 1
ATOM 702 C C . ALA A 1 92 ? -4.479 -13.089 8.807 1.00 95.19 92 ALA A C 1
ATOM 704 O O . ALA A 1 92 ? -5.329 -13.629 9.516 1.00 95.19 92 ALA A O 1
ATOM 705 N N . GLY A 1 93 ? -3.342 -12.587 9.305 1.00 94.56 93 GLY A N 1
ATOM 706 C CA . GLY A 1 93 ? -3.009 -12.577 10.735 1.00 94.56 93 GLY A CA 1
ATOM 707 C C . GLY A 1 93 ? -4.031 -11.818 11.591 1.00 94.56 93 GLY A C 1
ATOM 708 O O . GLY A 1 93 ? -4.327 -12.225 12.713 1.00 94.56 93 GLY A O 1
ATOM 709 N N . HIS A 1 94 ? -4.641 -10.775 11.029 1.00 92.62 94 HIS A N 1
ATOM 710 C CA . HIS A 1 94 ? -5.720 -10.007 11.654 1.00 92.62 94 HIS A CA 1
ATOM 711 C C . HIS A 1 94 ? -7.135 -10.575 11.425 1.00 92.62 94 HIS A C 1
ATOM 713 O O . HIS A 1 94 ? -8.108 -10.004 11.917 1.00 92.62 94 HIS A O 1
ATOM 719 N N . GLY A 1 95 ? -7.288 -11.672 10.674 1.00 92.25 95 GLY A N 1
ATOM 720 C CA . GLY A 1 95 ? -8.597 -12.245 10.334 1.00 92.25 95 GLY A CA 1
ATOM 721 C C . GLY A 1 95 ? -9.451 -11.375 9.400 1.00 92.25 95 GLY A C 1
ATOM 722 O O . GLY A 1 95 ? -10.665 -11.558 9.327 1.00 92.25 95 GLY A O 1
ATOM 723 N N . MET A 1 96 ? -8.838 -10.424 8.690 1.00 91.06 96 MET A N 1
ATOM 724 C CA . MET A 1 96 ? -9.503 -9.429 7.836 1.00 91.06 96 MET A CA 1
ATOM 725 C C . MET A 1 96 ? -9.417 -9.742 6.337 1.00 91.06 96 MET A C 1
ATOM 727 O O . MET A 1 96 ? -10.083 -9.081 5.541 1.00 91.06 96 MET A O 1
ATOM 731 N N . SER A 1 97 ? -8.633 -10.745 5.930 1.00 88.44 97 SER A N 1
ATOM 732 C CA . SER A 1 97 ? -8.351 -11.050 4.516 1.00 88.44 97 SER A CA 1
ATOM 733 C C . SER A 1 97 ? -9.605 -11.259 3.653 1.00 88.44 97 SER A C 1
ATOM 735 O O . SER A 1 97 ? -9.631 -10.836 2.501 1.00 88.44 97 SER A O 1
ATOM 737 N N . ASN A 1 98 ? -10.673 -11.831 4.216 1.00 91.56 98 ASN A N 1
ATOM 738 C CA . ASN A 1 98 ? -11.937 -12.077 3.507 1.00 91.56 98 ASN A CA 1
ATOM 739 C C . ASN A 1 98 ? -12.840 -10.838 3.366 1.00 91.56 98 ASN A C 1
ATOM 741 O O . ASN A 1 98 ? -13.883 -10.918 2.721 1.00 91.56 98 ASN A O 1
ATOM 745 N N . ASN A 1 99 ? -12.480 -9.711 3.984 1.00 91.00 99 ASN A N 1
ATOM 746 C CA . ASN A 1 99 ? -13.288 -8.489 4.007 1.00 91.00 99 ASN A CA 1
ATOM 747 C C . ASN A 1 99 ? -12.630 -7.324 3.247 1.00 91.00 99 ASN A C 1
ATOM 749 O O . ASN A 1 99 ? -13.065 -6.178 3.357 1.00 91.00 99 ASN A O 1
ATOM 753 N N . VAL A 1 100 ? -11.562 -7.598 2.491 1.00 94.31 100 VAL A N 1
ATOM 754 C CA . VAL A 1 100 ? -10.798 -6.585 1.757 1.00 94.31 100 VAL A CA 1
ATOM 755 C C . VAL A 1 100 ? -10.724 -6.944 0.278 1.00 94.31 100 VAL A C 1
ATOM 757 O O . VAL A 1 100 ? -10.342 -8.051 -0.095 1.00 94.31 100 VAL A O 1
ATOM 760 N N . LEU A 1 101 ? -11.047 -5.968 -0.573 1.00 95.06 101 LEU A N 1
ATOM 761 C CA . LEU A 1 101 ? -10.828 -6.015 -2.015 1.00 95.06 101 LEU A CA 1
ATOM 762 C C . LEU A 1 101 ? -9.731 -5.014 -2.382 1.00 95.06 101 LEU A C 1
ATOM 764 O O . LEU A 1 101 ? -9.874 -3.821 -2.116 1.00 95.06 101 LEU A O 1
ATOM 768 N N . ILE A 1 102 ? -8.672 -5.485 -3.042 1.00 95.19 102 ILE A N 1
ATOM 769 C CA . ILE A 1 102 ? -7.673 -4.608 -3.658 1.00 95.19 102 ILE A CA 1
ATOM 770 C C . ILE A 1 102 ? -8.073 -4.363 -5.110 1.00 95.19 102 ILE A C 1
ATOM 772 O O . ILE A 1 102 ? -8.191 -5.296 -5.903 1.00 95.19 102 ILE A O 1
ATOM 776 N N . TYR A 1 103 ? -8.256 -3.092 -5.458 1.00 96.12 103 TYR A N 1
ATOM 777 C CA . TYR A 1 103 ? -8.419 -2.651 -6.837 1.00 96.12 103 TYR A CA 1
ATOM 778 C C . TYR A 1 103 ? -7.144 -1.942 -7.291 1.00 96.12 103 TYR A C 1
ATOM 780 O O . TYR A 1 103 ? -6.816 -0.865 -6.794 1.00 96.12 103 TYR A O 1
ATOM 788 N N . LEU A 1 104 ? -6.425 -2.562 -8.227 1.00 94.94 104 LEU A N 1
ATOM 789 C CA . LEU A 1 104 ? -5.177 -2.043 -8.774 1.00 94.94 104 LEU A CA 1
ATOM 790 C C . LEU A 1 104 ? -5.393 -1.607 -10.225 1.00 94.94 104 LEU A C 1
ATOM 792 O O . LEU A 1 104 ? -5.899 -2.373 -11.044 1.00 94.94 104 LEU A O 1
ATOM 796 N N . PHE A 1 105 ? -4.989 -0.382 -10.545 1.00 95.06 105 PHE A N 1
ATOM 797 C CA . PHE A 1 105 ? -5.071 0.167 -11.894 1.00 95.06 105 PHE A CA 1
ATOM 798 C C . PHE A 1 105 ? -3.847 1.035 -12.196 1.00 95.06 105 PHE A C 1
ATOM 800 O O . PHE A 1 105 ? -3.116 1.443 -11.296 1.00 95.06 105 PHE A O 1
ATOM 807 N N . THR A 1 106 ? -3.636 1.313 -13.479 1.00 92.25 106 THR A N 1
ATOM 808 C CA . THR A 1 106 ? -2.607 2.232 -13.971 1.00 92.25 106 THR A CA 1
ATOM 809 C C . THR A 1 106 ? -3.238 3.209 -14.954 1.00 92.25 106 THR A C 1
ATOM 811 O O . THR A 1 106 ? -4.129 2.836 -15.718 1.00 92.25 106 THR A O 1
ATOM 814 N N . GLU A 1 107 ? -2.783 4.458 -14.935 1.00 86.94 107 GLU A N 1
ATOM 815 C CA . GLU A 1 107 ? -3.196 5.501 -15.884 1.00 86.94 107 GLU A CA 1
ATOM 816 C C . GLU A 1 107 ? -2.626 5.275 -17.291 1.00 86.94 107 GLU A C 1
ATOM 818 O O . GLU A 1 107 ? -3.244 5.660 -18.284 1.00 86.94 107 GLU A O 1
ATOM 823 N N . PHE A 1 108 ? -1.479 4.599 -17.392 1.00 80.31 108 PHE A N 1
ATOM 824 C CA . PHE A 1 108 ? -0.798 4.360 -18.660 1.00 80.31 108 PHE A CA 1
ATOM 825 C C . PHE A 1 108 ? -0.242 2.936 -18.746 1.00 80.31 108 PHE A C 1
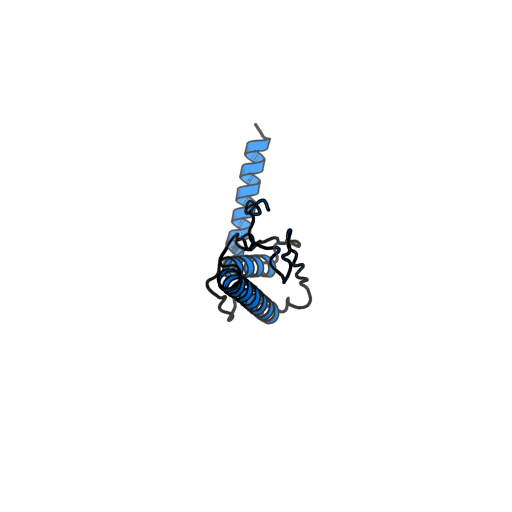ATOM 827 O O . PHE A 1 108 ? 0.162 2.329 -17.753 1.00 80.31 108 PHE A O 1
ATOM 834 N N . GLY A 1 109 ? -0.201 2.405 -19.968 1.00 79.69 109 GLY A N 1
ATOM 835 C CA . GLY A 1 109 ? 0.451 1.141 -20.307 1.00 79.69 109 GLY A CA 1
ATOM 836 C C . GLY A 1 109 ? 1.537 1.342 -21.365 1.00 79.69 109 GLY A C 1
ATOM 837 O O . GLY A 1 109 ? 1.601 2.381 -22.024 1.00 79.69 109 GLY A O 1
ATOM 838 N N . ARG A 1 110 ? 2.392 0.334 -21.561 1.00 77.00 110 ARG A N 1
ATOM 839 C CA . ARG A 1 110 ? 3.428 0.323 -22.610 1.00 77.00 110 ARG A CA 1
ATOM 840 C C . ARG A 1 110 ? 3.186 -0.825 -23.590 1.00 77.00 110 ARG A C 1
ATOM 842 O O . ARG A 1 110 ? 2.603 -1.848 -23.240 1.00 77.00 110 ARG A O 1
ATOM 849 N N . ARG A 1 111 ? 3.633 -0.649 -24.836 1.00 74.75 111 ARG A N 1
ATOM 850 C CA . ARG A 1 111 ? 3.642 -1.712 -25.852 1.00 74.75 111 ARG A CA 1
ATOM 851 C C . ARG A 1 111 ? 4.936 -2.518 -25.722 1.00 74.75 111 ARG A C 1
ATOM 853 O O . ARG A 1 111 ? 5.981 -1.939 -25.462 1.00 74.75 111 ARG A O 1
ATOM 860 N N . VAL A 1 112 ? 4.868 -3.832 -25.954 1.00 69.88 112 VAL A N 1
ATOM 861 C CA . VAL A 1 112 ? 6.032 -4.743 -25.862 1.00 69.88 112 VAL A CA 1
ATOM 862 C C . VAL A 1 112 ? 7.118 -4.407 -26.892 1.00 69.88 112 VAL A C 1
ATOM 864 O O . VAL A 1 112 ? 8.302 -4.558 -26.614 1.00 69.88 112 VAL A O 1
ATOM 867 N N . LYS A 1 113 ? 6.727 -3.949 -28.087 1.00 68.50 113 LYS A N 1
ATOM 868 C CA . LYS A 1 113 ? 7.667 -3.455 -29.098 1.00 68.50 113 LYS A CA 1
ATOM 869 C C . LYS A 1 113 ? 7.829 -1.946 -28.954 1.00 68.50 113 LYS A C 1
ATOM 871 O O . LYS A 1 113 ? 6.832 -1.223 -29.012 1.00 68.50 113 LYS A O 1
ATOM 876 N N . ASP A 1 114 ? 9.080 -1.512 -28.827 1.00 61.75 114 ASP A N 1
ATOM 877 C CA . ASP A 1 114 ? 9.468 -0.114 -28.993 1.00 61.75 114 ASP A CA 1
ATOM 878 C C . ASP A 1 114 ? 9.096 0.336 -30.417 1.00 61.75 114 ASP A C 1
ATOM 880 O O . ASP A 1 114 ? 9.290 -0.402 -31.387 1.00 61.75 114 ASP A O 1
ATOM 884 N N . ASN A 1 115 ? 8.512 1.524 -30.550 1.00 62.34 115 ASN A N 1
ATOM 885 C CA . ASN A 1 115 ? 8.151 2.113 -31.836 1.00 62.34 115 ASN A CA 1
ATOM 886 C C . ASN A 1 115 ? 9.346 2.752 -32.562 1.00 62.34 115 ASN A C 1
ATOM 888 O O . ASN A 1 115 ? 9.149 3.403 -33.587 1.00 62.34 115 ASN A O 1
ATOM 892 N N . GLY A 1 116 ? 10.567 2.521 -32.078 1.00 54.69 116 GLY A N 1
ATOM 893 C CA . GLY A 1 116 ? 11.764 3.148 -32.609 1.00 54.69 116 GLY A CA 1
ATOM 894 C C . GLY A 1 116 ? 11.893 4.541 -32.014 1.00 54.69 116 GLY A C 1
ATOM 895 O O . GLY A 1 116 ? 10.929 5.304 -31.934 1.00 54.69 116 GLY A O 1
ATOM 896 N N . SER A 1 117 ? 13.095 4.852 -31.543 1.00 57.19 117 SER A N 1
ATOM 897 C CA . SER A 1 117 ? 13.391 6.096 -30.850 1.00 57.19 117 SER A CA 1
ATOM 898 C C . SER A 1 117 ? 12.907 7.306 -31.649 1.00 57.19 117 SER A C 1
ATOM 900 O O . SER A 1 117 ? 13.184 7.462 -32.837 1.00 57.19 117 SER A O 1
ATOM 902 N N . GLY A 1 118 ? 12.179 8.192 -30.973 1.00 59.91 118 GLY A N 1
ATOM 903 C CA . GLY A 1 118 ? 11.813 9.494 -31.504 1.00 59.91 118 GLY A CA 1
ATOM 904 C C . GLY A 1 118 ? 13.056 10.325 -31.816 1.00 59.91 118 GLY A C 1
ATOM 905 O O . GLY A 1 118 ? 13.540 11.073 -30.974 1.00 59.91 118 GLY A O 1
ATOM 906 N N . LYS A 1 119 ? 13.543 10.211 -33.048 1.00 47.03 119 LYS A N 1
ATOM 907 C CA . LYS A 1 119 ? 14.137 11.281 -33.848 1.00 47.03 119 LYS A CA 1
ATOM 908 C C . LYS A 1 119 ? 13.668 11.043 -35.283 1.00 47.03 119 LYS A C 1
ATOM 910 O O . LYS 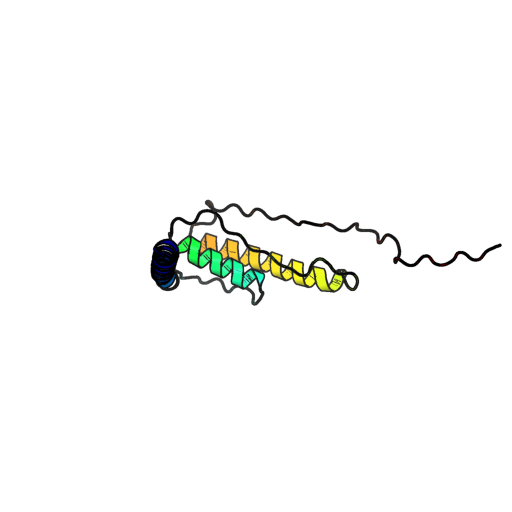A 1 119 ? 13.775 9.909 -35.746 1.00 47.03 119 LYS A O 1
ATOM 915 N N . PRO A 1 120 ? 13.195 12.062 -36.022 1.00 46.12 120 PRO A N 1
ATOM 916 C CA . PRO A 1 120 ? 13.201 11.980 -37.470 1.00 46.12 120 PRO A CA 1
ATOM 917 C C . PRO A 1 120 ? 14.671 11.838 -37.867 1.00 46.12 120 PRO A C 1
ATOM 919 O O . PRO A 1 120 ? 15.419 12.814 -37.886 1.00 46.12 120 PRO A O 1
ATOM 922 N N . THR A 1 121 ? 15.134 10.612 -38.097 1.00 45.47 121 THR A N 1
ATOM 923 C CA . THR A 1 121 ? 16.330 10.426 -38.902 1.00 45.47 121 THR A CA 1
ATOM 924 C C . THR A 1 121 ? 15.927 10.921 -40.273 1.00 45.47 121 THR A C 1
ATOM 926 O O . THR A 1 121 ? 15.066 10.325 -40.919 1.00 45.47 121 THR A O 1
ATOM 929 N N . THR A 1 122 ? 16.473 12.067 -40.662 1.00 52.81 122 THR A N 1
ATOM 930 C CA . THR A 1 122 ? 16.463 12.532 -42.041 1.00 52.81 122 THR A CA 1
ATOM 931 C C . THR A 1 122 ? 16.842 11.344 -42.913 1.00 52.81 122 THR A C 1
ATOM 933 O O . THR A 1 122 ? 17.976 10.864 -42.839 1.00 52.81 122 THR A O 1
ATOM 936 N N . ALA A 1 123 ? 15.870 10.821 -43.659 1.00 44.69 123 ALA A N 1
ATOM 937 C CA . ALA A 1 123 ? 16.141 9.856 -44.706 1.00 44.69 123 ALA A CA 1
ATOM 938 C C . ALA A 1 123 ? 17.218 10.462 -45.621 1.00 44.69 123 ALA A C 1
ATOM 940 O O . ALA A 1 123 ? 17.151 11.669 -45.889 1.00 44.69 123 ALA A O 1
ATOM 941 N N . PRO A 1 124 ? 18.225 9.694 -46.069 1.00 52.34 124 PRO A N 1
ATOM 942 C CA . PRO A 1 124 ? 19.052 10.178 -47.156 1.00 52.34 124 PRO A CA 1
ATOM 943 C C . PRO A 1 124 ? 18.124 10.368 -48.360 1.00 52.34 124 PRO A C 1
ATOM 945 O O . PRO A 1 124 ? 17.342 9.475 -48.689 1.00 52.34 124 PRO A O 1
ATOM 948 N N . ALA A 1 125 ? 18.154 11.567 -48.939 1.00 51.16 125 ALA A N 1
ATOM 949 C CA . ALA A 1 125 ? 17.649 11.767 -50.285 1.00 51.16 125 ALA A CA 1
ATOM 950 C C . ALA A 1 125 ? 18.469 10.884 -51.237 1.00 51.16 125 ALA A C 1
ATOM 952 O O . ALA A 1 125 ? 19.654 10.658 -50.976 1.00 51.16 125 ALA A O 1
ATOM 953 N N . ASP A 1 126 ? 17.785 10.388 -52.265 1.00 48.38 126 ASP A N 1
ATOM 954 C CA . ASP A 1 126 ? 18.295 9.544 -53.352 1.00 48.38 126 ASP A CA 1
ATOM 955 C C . ASP A 1 126 ? 19.712 9.898 -53.843 1.00 48.38 126 ASP A C 1
ATOM 957 O O . ASP A 1 126 ? 20.030 11.107 -53.971 1.00 48.38 126 ASP A O 1
#

Secondary structure (DSSP, 8-state):
-HHHHHHHHHHHHHHHHHHHGGGT---SPPPPSSHHHHHHHHHHHHHHTT---------------SS-HHHHHHHHHHHHHHHHHHHHHHHHHTT-GGG-------S----SS----S----PPP-

Radius of gyration: 21.65 Å; chains: 1; bounding box: 35×46×74 Å

Sequence (126 aa):
MDYLGSTGLDALKGADILKTVPNKYQSNVEYADSGIGRNLQGISKVLTGDLGTRIFYTQQPGYDTHANQGPVHTVLLEHLSQAIDDFYADLAGHGMSNNVLIYLFTEFGRRVKDNGSGKPTTAPAD